Protein AF-A0AAV2TBY5-F1 (afdb_monomer_lite)

Structure (mmCIF, N/CA/C/O backbone):
data_AF-A0AAV2TBY5-F1
#
_entry.id   AF-A0AAV2TBY5-F1
#
loop_
_atom_site.group_PDB
_atom_site.id
_atom_site.type_symbol
_atom_site.label_atom_id
_atom_site.label_alt_id
_atom_site.label_comp_id
_atom_site.label_asym_id
_atom_site.label_entity_id
_atom_site.label_seq_id
_atom_site.pdbx_PDB_ins_code
_atom_site.Cartn_x
_atom_site.Cartn_y
_atom_site.Cartn_z
_atom_site.occupancy
_atom_site.B_iso_or_equiv
_atom_site.auth_seq_id
_atom_site.auth_comp_id
_atom_site.auth_asym_id
_atom_site.auth_atom_id
_atom_site.pdbx_PDB_model_num
ATOM 1 N N . MET A 1 1 ? 7.613 -0.685 -22.940 1.00 57.00 1 MET A N 1
ATOM 2 C CA . MET A 1 1 ? 6.303 -0.661 -22.254 1.00 57.00 1 MET A CA 1
ATOM 3 C C . MET A 1 1 ? 6.363 0.248 -21.045 1.00 57.00 1 MET A C 1
ATOM 5 O O . MET A 1 1 ? 7.218 0.044 -20.179 1.00 57.00 1 MET A O 1
ATOM 9 N N . ASP A 1 2 ? 5.461 1.219 -20.994 1.00 83.00 2 ASP A N 1
ATOM 10 C CA . ASP A 1 2 ? 5.190 1.994 -19.788 1.00 83.00 2 ASP A CA 1
ATOM 11 C C . ASP A 1 2 ? 4.248 1.202 -18.885 1.00 83.00 2 ASP A C 1
ATOM 13 O O . ASP A 1 2 ? 3.320 0.546 -19.352 1.00 83.00 2 ASP A O 1
ATOM 17 N N . ARG A 1 3 ? 4.557 1.186 -17.589 1.00 88.94 3 ARG A N 1
ATOM 18 C CA . ARG A 1 3 ? 3.797 0.451 -16.581 1.00 88.94 3 ARG A CA 1
ATOM 19 C C . ARG A 1 3 ? 3.622 1.335 -15.364 1.00 88.94 3 ARG A C 1
ATOM 21 O O . ARG A 1 3 ? 4.568 2.001 -14.941 1.00 88.94 3 ARG A O 1
ATOM 28 N N . VAL A 1 4 ? 2.424 1.278 -14.806 1.00 93.31 4 VAL A N 1
ATOM 29 C CA . VAL A 1 4 ? 2.070 1.855 -13.518 1.00 93.31 4 VAL A CA 1
ATOM 30 C C . VAL A 1 4 ? 1.301 0.788 -12.749 1.00 93.31 4 VAL A C 1
ATOM 32 O O . VAL A 1 4 ? 0.424 0.140 -13.316 1.00 93.31 4 VAL A O 1
ATOM 35 N N . THR A 1 5 ? 1.644 0.592 -11.480 1.00 95.62 5 THR A N 1
ATOM 36 C CA . THR A 1 5 ? 0.865 -0.241 -10.555 1.00 95.62 5 THR A CA 1
ATOM 37 C C . THR A 1 5 ? 0.113 0.669 -9.601 1.00 95.62 5 THR A C 1
ATOM 39 O O . THR A 1 5 ? 0.672 1.654 -9.124 1.00 95.62 5 THR A O 1
ATOM 42 N N . VAL A 1 6 ? -1.144 0.344 -9.315 1.00 96.12 6 VAL A N 1
ATOM 43 C CA . VAL A 1 6 ? -1.960 1.072 -8.341 1.00 96.12 6 VAL A CA 1
ATOM 44 C C . VAL A 1 6 ? -2.438 0.083 -7.289 1.00 96.12 6 VAL A C 1
ATOM 46 O O . VAL A 1 6 ? -3.077 -0.909 -7.630 1.00 96.12 6 VAL A O 1
ATOM 49 N N . LEU A 1 7 ? -2.124 0.348 -6.021 1.00 95.62 7 LEU A N 1
ATOM 50 C CA . LEU A 1 7 ? -2.746 -0.340 -4.897 1.00 95.62 7 LEU A CA 1
ATOM 51 C C . LEU A 1 7 ? -3.992 0.437 -4.474 1.00 95.62 7 LEU A C 1
ATOM 53 O O . LEU A 1 7 ? -3.933 1.627 -4.144 1.00 95.62 7 LEU A O 1
ATOM 57 N N . CYS A 1 8 ? -5.106 -0.286 -4.463 1.00 95.44 8 CYS A N 1
ATOM 58 C CA . CYS A 1 8 ? -6.398 0.153 -3.965 1.00 95.44 8 CYS A CA 1
ATOM 59 C C . CYS A 1 8 ? -6.717 -0.639 -2.696 1.00 95.44 8 CYS A C 1
ATOM 61 O O . CYS A 1 8 ? -6.514 -1.849 -2.657 1.00 95.44 8 CYS A O 1
ATOM 63 N N . CYS A 1 9 ? -7.242 0.029 -1.674 1.00 94.94 9 CYS A N 1
ATOM 64 C CA . CYS A 1 9 ? -7.698 -0.624 -0.452 1.00 94.94 9 CYS A CA 1
ATOM 65 C C . CYS A 1 9 ? -8.960 0.079 0.044 1.00 94.94 9 CYS A C 1
ATOM 67 O O . CYS A 1 9 ? -8.980 1.306 0.175 1.00 94.94 9 CYS A O 1
ATOM 69 N N . SER A 1 10 ? -10.005 -0.688 0.331 1.00 96.06 10 SER A N 1
ATOM 70 C CA . SER A 1 10 ? -11.249 -0.186 0.910 1.00 96.06 10 SER A CA 1
ATOM 71 C C . SER A 1 10 ? -11.815 -1.181 1.911 1.00 96.06 10 SER A C 1
ATOM 73 O O . SER A 1 10 ? -11.466 -2.359 1.889 1.00 96.06 10 SER A O 1
ATOM 75 N N . ASN A 1 11 ? -12.715 -0.714 2.772 1.00 95.12 11 ASN A N 1
ATOM 76 C CA . ASN A 1 11 ? -13.528 -1.614 3.581 1.00 95.12 11 ASN A CA 1
ATOM 77 C C . ASN A 1 11 ? -14.524 -2.410 2.715 1.00 95.12 11 ASN A C 1
ATOM 79 O O . ASN A 1 11 ? -14.737 -2.110 1.538 1.00 95.12 11 ASN A O 1
ATOM 83 N N . MET A 1 12 ? -15.160 -3.412 3.327 1.00 93.56 12 MET A N 1
ATOM 84 C CA . MET A 1 12 ? -16.094 -4.320 2.653 1.00 93.56 12 MET A CA 1
ATOM 85 C C . MET A 1 12 ? -17.294 -3.598 2.019 1.00 93.56 12 MET A C 1
ATOM 87 O O . MET A 1 12 ? -17.741 -3.989 0.947 1.00 93.56 12 MET A O 1
ATOM 91 N N . SER A 1 13 ? -17.799 -2.527 2.643 1.00 95.12 13 SER A N 1
ATOM 92 C CA . SER A 1 13 ? -18.900 -1.721 2.094 1.00 95.12 13 SER A CA 1
ATOM 93 C C . SER A 1 13 ? -18.451 -0.688 1.052 1.00 95.12 13 SER A C 1
ATOM 95 O O . SER A 1 13 ? -19.291 -0.010 0.467 1.00 95.12 13 SER A O 1
ATOM 97 N N . GLY A 1 14 ? -17.143 -0.506 0.843 1.00 93.19 14 GLY A N 1
ATOM 98 C CA . GLY A 1 14 ? -16.580 0.490 -0.072 1.00 93.19 14 GLY A CA 1
ATOM 99 C C . GLY A 1 14 ? -16.750 1.954 0.362 1.00 93.19 14 GLY A C 1
ATOM 100 O O . GLY A 1 14 ? -16.439 2.853 -0.423 1.00 93.19 14 GLY A O 1
ATOM 101 N N . THR A 1 15 ? -17.233 2.215 1.579 1.00 94.19 15 THR A N 1
ATOM 102 C CA . THR A 1 15 ? -17.459 3.570 2.115 1.00 94.19 15 THR A CA 1
ATOM 103 C C . THR A 1 15 ? -16.190 4.214 2.669 1.00 94.19 15 THR A C 1
ATOM 105 O O . THR A 1 15 ? -16.050 5.432 2.615 1.00 94.19 15 THR A O 1
ATOM 108 N N . ASP A 1 16 ? -15.249 3.410 3.164 1.00 92.25 16 ASP A N 1
ATOM 109 C CA . ASP A 1 16 ? -13.945 3.857 3.658 1.00 92.25 16 ASP A CA 1
ATOM 110 C C . ASP A 1 16 ? -12.877 3.409 2.654 1.00 92.25 16 ASP A C 1
ATOM 112 O O . ASP A 1 16 ? -12.549 2.222 2.564 1.00 92.25 16 ASP A O 1
ATOM 116 N N . LYS A 1 17 ? -12.386 4.354 1.844 1.00 94.12 17 LYS A N 1
ATOM 117 C CA . LYS A 1 17 ? -11.366 4.123 0.811 1.00 94.12 17 LYS A CA 1
ATOM 118 C C . LYS A 1 17 ? -10.051 4.754 1.242 1.00 94.12 17 LYS A C 1
ATOM 120 O O . LYS A 1 17 ? -9.995 5.932 1.594 1.00 94.12 17 LYS A O 1
ATOM 125 N N . ARG A 1 18 ? -8.968 3.985 1.159 1.00 94.19 18 ARG A N 1
ATOM 126 C CA . ARG A 1 18 ? -7.615 4.491 1.397 1.00 94.19 18 ARG A CA 1
ATOM 127 C C . ARG A 1 18 ? -7.151 5.363 0.234 1.00 94.19 18 ARG A C 1
ATOM 129 O O . ARG A 1 18 ? -7.565 5.179 -0.911 1.00 94.19 18 ARG A O 1
ATOM 136 N N . LYS A 1 19 ? -6.230 6.282 0.538 1.00 94.69 19 LYS A N 1
ATOM 137 C CA . LYS A 1 19 ? -5.485 7.030 -0.480 1.00 94.69 19 LYS A CA 1
ATOM 138 C C . LYS A 1 19 ? -4.739 6.029 -1.368 1.00 94.69 19 LYS A C 1
ATOM 140 O O . LYS A 1 19 ? -4.089 5.119 -0.853 1.00 94.69 19 LYS A O 1
ATOM 145 N N . LEU A 1 20 ? -4.851 6.193 -2.685 1.00 96.56 20 LEU A N 1
ATOM 146 C CA . LEU A 1 20 ? -4.211 5.292 -3.643 1.00 96.56 20 LEU A CA 1
ATOM 147 C C . LEU A 1 20 ? -2.690 5.361 -3.506 1.00 96.56 20 LEU A C 1
ATOM 149 O O . LEU A 1 20 ? -2.130 6.454 -3.383 1.00 96.56 20 LEU A O 1
ATOM 153 N N . LEU A 1 21 ? -2.036 4.205 -3.595 1.00 96.94 21 LEU A N 1
ATOM 154 C CA . LEU A 1 21 ? -0.591 4.116 -3.770 1.00 96.94 21 LEU A CA 1
ATOM 155 C C . LEU A 1 21 ? -0.297 3.818 -5.240 1.00 96.94 21 LEU A C 1
ATOM 157 O O . LEU A 1 21 ? -0.676 2.772 -5.759 1.00 96.94 21 LEU A O 1
ATOM 161 N N . VAL A 1 22 ? 0.388 4.742 -5.903 1.00 96.56 22 VAL A N 1
ATOM 162 C CA . VAL A 1 22 ? 0.779 4.653 -7.308 1.00 96.56 22 VAL A CA 1
ATOM 163 C C . VAL A 1 22 ?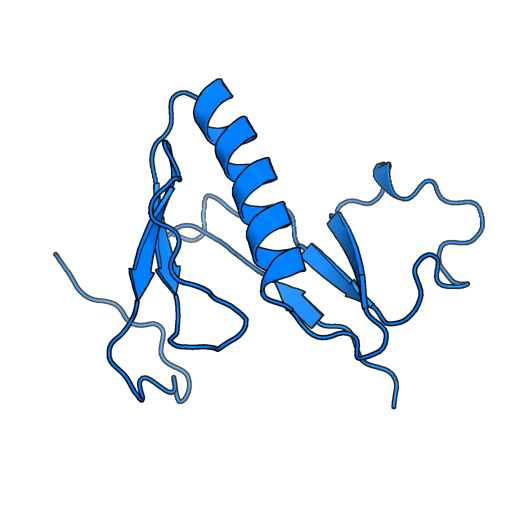 2.275 4.381 -7.389 1.00 96.56 22 VAL A C 1
ATOM 165 O O . VAL A 1 22 ? 3.078 5.130 -6.836 1.00 96.56 22 VAL A O 1
ATOM 168 N N . ILE A 1 23 ? 2.653 3.325 -8.104 1.00 96.62 23 ILE A N 1
ATOM 169 C CA . ILE A 1 23 ? 4.041 2.922 -8.320 1.00 96.62 23 ILE A CA 1
ATOM 170 C C . ILE A 1 23 ? 4.369 3.074 -9.801 1.00 96.62 23 ILE A C 1
ATOM 172 O O . ILE A 1 23 ? 3.867 2.327 -10.643 1.00 96.62 23 ILE A O 1
ATOM 176 N N . GLY A 1 24 ? 5.224 4.043 -10.116 1.00 95.81 24 GLY A N 1
ATOM 177 C CA . GLY A 1 24 ? 5.768 4.236 -11.459 1.00 95.81 24 GLY A CA 1
ATOM 178 C C . GLY A 1 24 ? 7.225 3.792 -11.574 1.00 95.81 24 GLY A C 1
ATOM 179 O O . GLY A 1 24 ? 7.838 3.335 -10.611 1.00 95.81 24 GLY A O 1
ATOM 180 N N . LYS A 1 25 ? 7.804 3.941 -12.771 1.00 94.69 25 LYS A N 1
ATOM 181 C CA . LYS A 1 25 ? 9.216 3.595 -13.021 1.00 94.69 25 LYS A CA 1
ATOM 182 C C . LYS A 1 25 ? 10.207 4.610 -12.467 1.00 94.69 25 LYS A C 1
ATOM 184 O O . LYS A 1 25 ? 11.279 4.252 -11.994 1.00 94.69 25 LYS A O 1
ATOM 189 N N . ILE A 1 26 ? 9.857 5.885 -12.589 1.00 93.50 26 ILE A N 1
ATOM 190 C CA . ILE A 1 26 ? 10.749 7.016 -12.340 1.00 93.50 26 ILE A CA 1
ATOM 191 C C . ILE A 1 26 ? 10.264 7.735 -11.088 1.00 93.50 26 ILE A C 1
ATOM 193 O O . ILE A 1 26 ? 9.070 8.005 -10.971 1.00 93.50 26 ILE A O 1
ATOM 197 N N . ALA A 1 27 ? 11.181 8.074 -10.178 1.00 92.38 27 ALA A N 1
ATOM 198 C CA . ALA A 1 27 ? 10.872 8.776 -8.928 1.00 92.38 27 ALA A CA 1
ATOM 199 C C . ALA A 1 27 ? 10.127 10.093 -9.155 1.00 92.38 27 ALA A C 1
ATOM 201 O O . ALA A 1 27 ? 9.186 10.386 -8.430 1.00 92.38 27 ALA A O 1
ATOM 202 N N . LYS A 1 28 ? 10.497 10.848 -10.195 1.00 92.12 28 LYS A N 1
ATOM 203 C CA . LYS A 1 28 ? 9.812 12.075 -10.608 1.00 92.12 28 LYS A CA 1
ATOM 204 C C . LYS A 1 28 ? 9.587 12.088 -12.125 1.00 92.12 28 LYS A C 1
ATOM 206 O O . LYS A 1 28 ? 10.465 12.523 -12.869 1.00 92.12 28 LYS A O 1
ATOM 211 N N . PRO A 1 29 ? 8.441 11.573 -12.606 1.00 91.12 29 PRO A N 1
ATOM 212 C CA . PRO A 1 29 ? 8.065 11.635 -14.012 1.00 91.12 29 PRO A CA 1
ATOM 213 C C . PRO A 1 29 ? 8.039 13.070 -14.541 1.00 91.12 29 P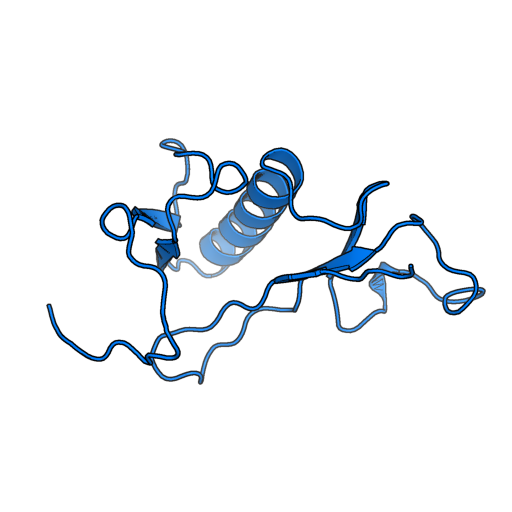RO A C 1
ATOM 215 O O . PRO A 1 29 ? 7.716 14.011 -13.816 1.00 91.12 29 PRO A O 1
ATOM 218 N N . ARG A 1 30 ? 8.311 13.234 -15.841 1.00 91.38 30 ARG A N 1
ATOM 219 C CA . ARG A 1 30 ? 8.309 14.554 -16.497 1.00 91.38 30 ARG A CA 1
ATOM 220 C C . ARG A 1 30 ? 6.957 15.271 -16.397 1.00 91.38 30 ARG A C 1
ATOM 222 O O . ARG A 1 30 ? 6.944 16.491 -16.304 1.00 91.38 30 ARG A O 1
ATOM 229 N N . CYS A 1 31 ? 5.846 14.534 -16.354 1.00 88.62 31 CYS A N 1
ATOM 230 C CA . CYS A 1 31 ? 4.507 15.102 -16.173 1.00 88.62 31 CYS A CA 1
ATOM 231 C C . CYS A 1 31 ? 4.274 15.719 -14.781 1.00 88.62 31 CYS A C 1
ATOM 233 O O . CYS A 1 31 ? 3.358 16.514 -14.629 1.00 88.62 31 CYS A O 1
ATOM 235 N N . PHE A 1 32 ? 5.113 15.414 -13.783 1.00 90.44 32 PHE A N 1
ATOM 236 C CA . PHE A 1 32 ? 5.074 16.044 -12.456 1.00 90.44 32 PHE A CA 1
ATOM 237 C C . PHE A 1 32 ? 6.142 17.134 -12.286 1.00 90.44 32 PHE A C 1
ATOM 239 O O . PHE A 1 32 ? 6.476 17.538 -11.168 1.00 90.44 32 PHE A O 1
ATOM 246 N N . LYS A 1 33 ? 6.724 17.623 -13.388 1.00 91.69 33 LYS A N 1
ATOM 247 C CA . LYS A 1 33 ? 7.662 18.747 -13.347 1.00 91.69 33 LYS A CA 1
ATOM 248 C C . LYS A 1 33 ? 6.946 19.986 -12.797 1.00 91.69 33 LYS A C 1
ATOM 250 O O . LYS A 1 33 ? 5.859 20.325 -13.240 1.00 91.69 33 LYS A O 1
ATOM 255 N N . GLY A 1 34 ? 7.562 20.646 -11.817 1.00 91.88 34 GLY A N 1
ATOM 256 C CA . GLY A 1 34 ? 6.989 21.821 -11.148 1.00 91.88 34 GLY A CA 1
ATOM 257 C C . GLY A 1 34 ? 5.966 21.511 -10.049 1.00 91.88 34 GLY A C 1
ATOM 258 O O . GLY A 1 34 ? 5.618 22.412 -9.295 1.00 91.88 34 GLY A O 1
ATOM 259 N N . LEU A 1 35 ? 5.540 20.252 -9.890 1.00 91.88 35 LEU A N 1
ATOM 260 C CA . LEU A 1 35 ? 4.646 19.844 -8.806 1.00 91.88 35 LEU A CA 1
ATOM 261 C C . LEU A 1 35 ? 5.437 19.346 -7.588 1.00 91.88 35 LEU A C 1
ATOM 263 O O . LEU A 1 35 ? 6.516 18.746 -7.713 1.00 91.88 35 LEU A O 1
ATOM 267 N N . LYS A 1 36 ? 4.876 19.581 -6.398 1.00 91.69 36 LYS A N 1
ATOM 268 C CA . LYS A 1 36 ? 5.305 18.917 -5.163 1.00 91.69 36 LYS A CA 1
ATOM 269 C C . LYS A 1 36 ? 4.650 17.538 -5.128 1.00 91.69 36 LYS A C 1
ATOM 271 O O . LYS A 1 36 ? 3.449 17.419 -5.330 1.00 91.69 36 LYS A O 1
ATOM 276 N N . MET A 1 37 ? 5.425 16.486 -4.883 1.00 90.19 37 MET A N 1
ATOM 277 C CA . MET A 1 37 ? 4.867 15.125 -4.870 1.00 90.19 37 MET A CA 1
ATOM 278 C C . MET A 1 37 ? 3.860 14.939 -3.731 1.00 90.19 37 MET A C 1
ATOM 280 O O . MET A 1 37 ? 2.859 14.252 -3.903 1.00 90.19 37 MET A O 1
ATOM 284 N N . ASP A 1 38 ? 4.069 15.632 -2.612 1.00 88.56 38 ASP A N 1
ATOM 285 C CA . ASP A 1 38 ? 3.187 15.567 -1.444 1.00 88.56 38 ASP A CA 1
ATOM 286 C C . ASP A 1 38 ? 1.837 16.259 -1.667 1.00 88.56 38 ASP A C 1
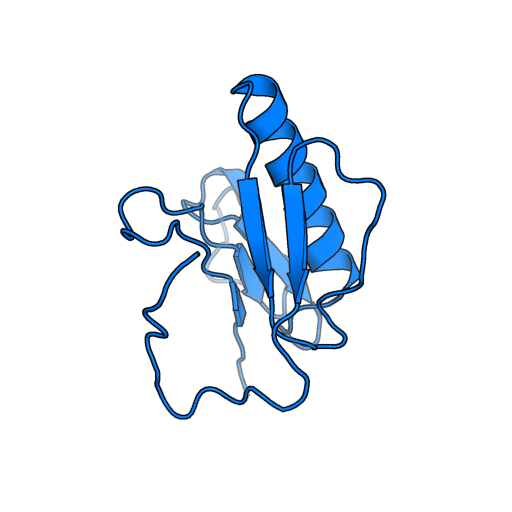ATOM 288 O O . ASP A 1 38 ? 0.861 15.932 -0.996 1.00 88.56 38 ASP A O 1
ATOM 292 N N . SER A 1 39 ? 1.747 17.183 -2.635 1.00 91.31 39 SER A N 1
ATOM 293 C CA . SER A 1 39 ? 0.476 17.825 -2.991 1.00 91.31 39 SER A CA 1
ATOM 294 C C . SER A 1 39 ? -0.394 16.955 -3.898 1.00 91.31 39 SER A C 1
ATOM 296 O O . SER A 1 39 ? -1.502 17.355 -4.246 1.00 91.31 39 SER A O 1
ATOM 298 N N . LEU A 1 40 ? 0.089 15.782 -4.318 1.00 92.19 40 LEU A N 1
ATOM 299 C CA . LEU A 1 40 ? -0.707 14.872 -5.127 1.00 92.19 40 LEU A CA 1
ATOM 300 C C . LEU A 1 40 ? -1.825 14.230 -4.280 1.00 92.19 40 LEU A C 1
ATOM 302 O O . LEU A 1 40 ? -1.617 13.857 -3.115 1.00 92.19 40 LEU A O 1
ATOM 306 N N . PRO A 1 41 ? -3.012 13.997 -4.873 1.00 93.31 41 PRO A N 1
ATOM 307 C CA . PRO A 1 41 ? -4.109 13.293 -4.207 1.00 93.31 41 PRO A CA 1
ATOM 308 C C . PRO A 1 41 ? -3.833 11.789 -4.039 1.00 93.31 41 PRO A C 1
ATOM 310 O O . PRO A 1 41 ? -4.661 11.062 -3.499 1.00 93.31 41 PRO A O 1
ATOM 313 N N . VAL A 1 42 ? -2.652 11.315 -4.444 1.00 94.88 42 VAL A N 1
ATOM 314 C CA . VAL A 1 42 ? -2.182 9.931 -4.315 1.00 94.88 42 VAL A CA 1
ATOM 315 C C . VAL A 1 42 ? -0.842 9.891 -3.587 1.00 94.88 42 VAL A C 1
ATOM 317 O O . VAL A 1 42 ? -0.126 10.888 -3.538 1.00 94.88 42 VAL A O 1
ATOM 320 N N . VAL A 1 43 ? -0.497 8.745 -3.010 1.00 95.06 43 VAL A N 1
ATOM 321 C CA . VAL A 1 43 ? 0.875 8.467 -2.580 1.00 95.06 43 VAL A CA 1
ATOM 322 C C . VAL A 1 43 ? 1.623 7.939 -3.794 1.00 95.06 43 VAL A C 1
ATOM 324 O O . VAL A 1 43 ? 1.194 6.960 -4.396 1.00 95.06 43 VAL A O 1
ATOM 327 N N . TYR A 1 44 ? 2.727 8.577 -4.173 1.00 95.38 44 TYR A N 1
ATOM 328 C CA . TYR A 1 44 ? 3.552 8.118 -5.287 1.00 95.38 44 TYR A CA 1
ATOM 329 C C . TYR A 1 44 ? 4.845 7.472 -4.779 1.00 95.38 44 TYR A C 1
ATOM 331 O O . TYR A 1 44 ? 5.515 7.992 -3.880 1.00 95.38 44 TYR A O 1
ATOM 339 N N . ARG A 1 45 ? 5.202 6.332 -5.366 1.00 95.50 45 ARG A N 1
ATOM 340 C CA . ARG A 1 45 ? 6.477 5.633 -5.177 1.00 95.50 45 ARG A CA 1
ATOM 341 C C . ARG A 1 45 ? 7.046 5.243 -6.536 1.00 95.50 45 ARG A C 1
ATOM 343 O O . ARG A 1 45 ? 6.331 5.188 -7.537 1.00 95.50 45 ARG A O 1
ATOM 350 N N . ALA A 1 46 ? 8.344 4.971 -6.576 1.00 94.75 46 ALA A N 1
ATOM 351 C CA . ALA A 1 46 ? 8.993 4.507 -7.790 1.00 94.75 46 ALA A CA 1
ATOM 352 C C . ALA A 1 46 ? 9.754 3.211 -7.569 1.00 94.75 46 ALA A C 1
ATOM 354 O O . ALA A 1 46 ? 10.425 3.025 -6.561 1.00 94.75 46 ALA A O 1
ATOM 355 N N . ASN A 1 47 ? 9.655 2.339 -8.563 1.00 94.88 47 ASN A N 1
ATOM 356 C CA . ASN A 1 47 ? 10.392 1.094 -8.666 1.00 94.88 47 ASN A CA 1
ATOM 357 C C . ASN A 1 47 ? 10.756 0.901 -10.139 1.00 94.88 47 ASN A C 1
ATOM 359 O O . ASN A 1 47 ? 9.897 1.083 -10.994 1.00 94.88 47 ASN A O 1
ATOM 363 N N . ARG A 1 48 ? 11.980 0.469 -10.463 1.00 92.69 48 ARG A N 1
ATOM 364 C CA . ARG A 1 48 ? 12.452 0.279 -11.851 1.00 92.69 48 ARG A CA 1
ATOM 365 C C . ARG A 1 48 ? 11.480 -0.541 -12.714 1.00 92.69 48 ARG A C 1
ATOM 367 O O . ARG A 1 48 ? 11.291 -0.241 -13.894 1.00 92.69 48 ARG A O 1
ATOM 374 N N . ASN A 1 49 ? 10.831 -1.537 -12.111 1.00 92.44 49 ASN A N 1
ATOM 375 C CA . ASN A 1 49 ? 9.873 -2.421 -12.785 1.00 92.44 49 ASN A CA 1
ATOM 376 C C . ASN A 1 49 ? 8.415 -1.940 -12.707 1.00 92.44 49 ASN A C 1
ATOM 378 O O . ASN A 1 49 ? 7.540 -2.546 -13.329 1.00 92.44 49 ASN A O 1
ATOM 382 N N . ALA A 1 50 ? 8.166 -0.853 -11.969 1.00 94.25 50 ALA A N 1
ATOM 383 C CA . ALA A 1 50 ? 6.854 -0.303 -11.642 1.00 94.25 50 ALA A CA 1
ATOM 384 C C . ALA A 1 50 ? 5.882 -1.350 -11.082 1.00 94.25 50 ALA A C 1
ATOM 386 O O . ALA A 1 50 ? 4.700 -1.347 -11.417 1.00 94.25 50 ALA A O 1
ATOM 387 N N . TRP A 1 51 ? 6.397 -2.270 -10.266 1.00 94.44 51 TRP A N 1
ATOM 388 C CA . TRP A 1 51 ? 5.632 -3.300 -9.568 1.00 94.44 51 TRP A CA 1
ATOM 389 C C . TRP A 1 51 ? 5.674 -3.084 -8.064 1.00 94.44 51 TRP A C 1
ATOM 391 O O . TRP A 1 51 ? 6.598 -2.446 -7.552 1.00 94.44 51 TRP A O 1
ATOM 401 N N . MET A 1 52 ? 4.687 -3.650 -7.373 1.00 94.94 52 MET A N 1
ATOM 402 C CA . MET A 1 52 ? 4.724 -3.762 -5.922 1.00 94.94 52 MET A CA 1
ATOM 403 C C . MET A 1 52 ? 5.902 -4.643 -5.493 1.00 94.94 52 MET A C 1
ATOM 405 O O . MET A 1 52 ? 6.175 -5.667 -6.121 1.00 94.94 52 MET A O 1
ATOM 409 N N . THR A 1 53 ? 6.584 -4.246 -4.422 1.00 95.50 53 THR A N 1
ATOM 410 C CA . THR A 1 53 ? 7.587 -5.071 -3.738 1.00 95.50 53 THR A CA 1
ATOM 411 C C . THR A 1 53 ? 7.210 -5.213 -2.273 1.00 95.50 53 THR A C 1
ATOM 413 O O . THR A 1 53 ? 6.435 -4.413 -1.742 1.00 95.50 53 THR A O 1
ATOM 416 N N . SER A 1 54 ? 7.776 -6.218 -1.614 1.00 94.69 54 SER A N 1
ATOM 417 C CA . SER A 1 54 ? 7.556 -6.467 -0.192 1.00 94.69 54 SER A CA 1
ATOM 418 C C . SER A 1 54 ? 7.978 -5.270 0.664 1.00 94.69 54 SER A C 1
ATOM 420 O O . SER A 1 54 ? 7.337 -4.977 1.666 1.00 94.69 54 SER A O 1
ATOM 422 N N . GLU A 1 55 ? 9.024 -4.546 0.266 1.00 95.69 55 GLU A N 1
ATOM 423 C CA . GLU A 1 55 ? 9.513 -3.339 0.940 1.00 95.69 55 GLU A CA 1
ATOM 424 C C . GLU A 1 55 ? 8.504 -2.195 0.826 1.00 95.69 55 GLU A C 1
ATOM 426 O O . GLU A 1 55 ? 8.095 -1.642 1.844 1.00 95.69 55 GLU A O 1
ATOM 431 N N . LEU A 1 56 ? 8.031 -1.899 -0.391 1.00 95.88 56 LEU A N 1
ATOM 432 C CA . LEU A 1 56 ? 7.026 -0.854 -0.615 1.00 95.88 56 LEU A CA 1
ATOM 433 C C . LEU A 1 56 ? 5.716 -1.162 0.119 1.00 95.88 56 LEU A C 1
ATOM 435 O O . LEU A 1 56 ? 5.077 -0.261 0.662 1.00 95.88 56 LEU A O 1
ATOM 439 N N . PHE A 1 57 ? 5.331 -2.437 0.172 1.00 95.88 57 PHE A N 1
ATOM 440 C CA . PHE A 1 57 ? 4.152 -2.869 0.910 1.00 95.88 57 PHE A CA 1
ATOM 441 C C . PHE A 1 57 ? 4.325 -2.720 2.430 1.00 95.88 57 PHE A C 1
ATOM 443 O O . PHE A 1 57 ? 3.427 -2.212 3.101 1.00 95.88 57 PHE A O 1
ATOM 450 N N . LYS A 1 58 ? 5.492 -3.089 2.981 1.00 95.69 58 LYS A N 1
ATOM 451 C CA . LYS A 1 58 ? 5.829 -2.883 4.403 1.00 95.69 58 LYS A CA 1
ATOM 452 C C . LYS A 1 58 ? 5.799 -1.404 4.788 1.00 95.69 58 LYS A C 1
ATOM 454 O O . LYS A 1 58 ? 5.240 -1.065 5.828 1.00 95.69 58 LYS A O 1
ATOM 459 N N . GLU A 1 59 ? 6.385 -0.533 3.967 1.00 95.25 59 GLU A N 1
ATOM 460 C CA . GLU A 1 59 ? 6.345 0.920 4.179 1.00 95.25 59 GLU A CA 1
ATOM 461 C C . GLU A 1 59 ? 4.903 1.430 4.213 1.00 95.25 59 GLU A C 1
ATOM 463 O O . GLU A 1 59 ? 4.504 2.101 5.163 1.00 95.25 59 GLU A O 1
ATOM 468 N N . TRP A 1 60 ? 4.094 1.031 3.229 1.00 95.81 60 TRP A N 1
ATOM 469 C CA . TRP A 1 60 ? 2.685 1.411 3.159 1.00 95.81 60 TRP A CA 1
ATOM 470 C C . TRP A 1 60 ? 1.881 0.946 4.385 1.00 95.81 60 TRP A C 1
ATOM 472 O O . TRP A 1 60 ? 1.082 1.713 4.928 1.00 95.81 60 TRP A O 1
ATOM 482 N N . LEU A 1 61 ? 2.118 -0.280 4.868 1.00 95.75 61 LEU A N 1
ATOM 483 C CA . LEU A 1 61 ? 1.491 -0.797 6.088 1.00 95.75 61 LEU A CA 1
ATOM 484 C C . LEU A 1 61 ? 1.931 -0.044 7.344 1.00 95.75 61 LEU A C 1
ATOM 486 O O . LEU A 1 61 ? 1.108 0.188 8.228 1.00 95.75 61 LEU A O 1
ATOM 490 N N . LYS A 1 62 ? 3.205 0.345 7.438 1.00 94.69 62 LYS A N 1
ATOM 491 C CA . LYS A 1 62 ? 3.726 1.112 8.575 1.00 94.69 62 LYS A CA 1
ATOM 492 C C . LYS A 1 62 ? 3.085 2.498 8.644 1.00 94.69 62 LYS A C 1
ATOM 494 O O . LYS A 1 62 ? 2.621 2.891 9.715 1.00 94.69 62 LYS A O 1
ATOM 499 N N . ASP A 1 63 ? 3.012 3.191 7.509 1.00 94.25 63 ASP A N 1
ATOM 500 C CA . ASP A 1 63 ? 2.367 4.503 7.405 1.00 94.25 63 ASP A CA 1
ATOM 501 C C . ASP A 1 63 ? 0.885 4.400 7.795 1.00 94.25 63 ASP A C 1
ATOM 503 O O . ASP A 1 63 ? 0.399 5.141 8.654 1.00 94.25 63 ASP A O 1
ATOM 507 N N . TRP A 1 64 ? 0.174 3.405 7.251 1.00 95.25 64 TRP A N 1
ATOM 508 C CA . TRP A 1 64 ? -1.231 3.186 7.587 1.00 95.25 64 TRP A CA 1
ATOM 509 C C . TRP A 1 64 ? -1.436 2.793 9.057 1.00 95.25 64 TRP A C 1
ATOM 511 O O . TRP A 1 64 ? -2.360 3.288 9.704 1.00 95.25 64 TRP A O 1
ATOM 521 N N . GLY A 1 65 ? -0.564 1.955 9.617 1.00 95.19 65 GLY A N 1
ATOM 522 C CA . GLY A 1 65 ? -0.597 1.585 11.029 1.00 95.19 65 GLY A CA 1
ATOM 523 C C . GLY A 1 65 ? -0.485 2.804 11.947 1.00 95.19 65 GLY A C 1
ATOM 524 O O . GLY A 1 65 ? -1.246 2.915 12.906 1.00 95.19 65 GLY A O 1
ATOM 525 N N . GLY A 1 66 ? 0.390 3.758 11.610 1.00 95.06 66 GLY A N 1
ATOM 526 C CA . GLY A 1 66 ? 0.508 5.033 12.321 1.00 95.06 66 GLY A CA 1
ATOM 527 C C . GLY A 1 66 ? -0.783 5.856 12.282 1.00 95.06 66 GLY A C 1
ATOM 528 O O . GLY A 1 66 ? -1.246 6.332 13.320 1.00 95.06 66 GLY A O 1
ATOM 529 N N . GLU A 1 67 ? -1.417 5.967 11.112 1.00 94.62 67 GLU A N 1
ATOM 530 C CA . GLU A 1 67 ? -2.706 6.659 10.974 1.00 94.62 67 GLU A CA 1
ATOM 531 C C . GLU A 1 67 ? -3.830 5.980 11.772 1.00 94.62 67 GLU A C 1
ATOM 533 O O . GLU A 1 67 ? -4.665 6.651 12.381 1.00 94.62 67 GLU A O 1
ATOM 538 N N . LEU A 1 68 ? -3.878 4.645 11.773 1.00 95.75 68 LEU A N 1
ATOM 539 C CA . LEU A 1 68 ? -4.875 3.884 12.527 1.00 95.75 68 LEU A CA 1
ATOM 540 C C . LEU A 1 68 ? -4.675 4.026 14.032 1.00 95.75 68 LEU A C 1
ATOM 542 O O . LEU A 1 68 ? -5.660 4.159 14.756 1.00 95.75 68 LEU A O 1
ATOM 546 N N . GLN A 1 69 ? -3.423 4.054 14.490 1.00 95.94 69 GLN A N 1
ATOM 547 C CA . GLN A 1 69 ? -3.092 4.283 15.891 1.00 95.94 69 GLN A CA 1
ATOM 548 C C . GLN A 1 69 ? -3.578 5.657 16.361 1.00 95.94 69 GLN A C 1
ATOM 550 O O . GLN A 1 69 ? -4.196 5.746 17.417 1.00 95.94 69 GLN A O 1
ATOM 555 N N . GLN A 1 70 ? -3.369 6.713 15.566 1.00 95.81 70 GLN A N 1
ATOM 556 C CA . GLN A 1 70 ? -3.876 8.058 15.880 1.00 95.81 70 GLN A CA 1
ATOM 557 C C . GLN A 1 70 ? -5.406 8.101 15.949 1.00 95.81 70 GLN A C 1
ATOM 559 O O . GLN A 1 70 ? -5.979 8.843 16.742 1.00 95.81 70 GLN A O 1
ATOM 564 N N . LYS A 1 71 ? -6.073 7.284 15.129 1.00 95.31 71 LYS A N 1
ATOM 565 C CA . LYS A 1 71 ? -7.535 7.153 15.107 1.00 95.31 71 LYS A CA 1
ATOM 566 C C . LYS A 1 71 ? -8.074 6.143 16.122 1.00 95.31 71 LYS A C 1
ATOM 568 O O . LYS A 1 71 ? -9.281 5.929 16.138 1.00 95.31 71 LYS A O 1
ATOM 573 N N . TRP A 1 72 ? -7.216 5.498 16.917 1.00 95.06 72 TRP A N 1
ATOM 574 C CA . TRP A 1 72 ? -7.587 4.413 17.836 1.00 95.06 72 TRP A CA 1
ATOM 575 C C . TRP A 1 72 ? -8.383 3.282 17.164 1.00 95.06 72 TRP A C 1
ATOM 577 O O . TRP A 1 72 ? -9.242 2.649 17.773 1.00 95.06 72 TRP A O 1
ATOM 587 N N . ARG A 1 73 ? -8.103 3.017 15.882 1.00 95.88 73 ARG A N 1
ATOM 588 C CA . ARG A 1 73 ? -8.781 1.989 15.083 1.00 95.88 73 ARG A CA 1
ATOM 589 C C . ARG A 1 73 ? -7.903 0.750 14.941 1.00 95.88 73 ARG A C 1
ATOM 591 O O . ARG A 1 73 ? -6.677 0.841 14.868 1.00 95.88 73 ARG A O 1
ATOM 598 N N . LYS A 1 74 ? -8.555 -0.408 14.859 1.00 95.94 74 LYS A N 1
ATOM 599 C CA . LYS A 1 74 ? -7.959 -1.680 14.440 1.00 95.94 74 LYS A CA 1
ATOM 600 C C . LYS A 1 74 ? -8.699 -2.196 13.214 1.00 95.94 74 LYS A C 1
ATOM 602 O O . LYS A 1 74 ? -9.903 -1.973 13.093 1.00 95.94 74 LYS A O 1
ATOM 607 N N . VAL A 1 75 ? -7.981 -2.843 12.304 1.00 95.44 75 VAL A N 1
ATOM 608 C CA . VAL A 1 75 ? -8.542 -3.365 11.053 1.00 95.44 75 VAL A CA 1
ATOM 609 C C . VAL A 1 75 ? -7.994 -4.751 10.738 1.00 95.44 75 VAL A C 1
ATOM 611 O O . VAL A 1 75 ? -6.866 -5.082 11.105 1.00 95.44 75 VAL A O 1
ATOM 614 N N . LEU A 1 76 ? -8.796 -5.520 10.007 1.00 95.56 76 LEU A N 1
ATOM 615 C CA . LEU A 1 76 ? -8.392 -6.754 9.349 1.00 95.56 76 LEU A CA 1
ATOM 616 C C . LEU A 1 76 ? -8.128 -6.457 7.871 1.00 95.56 76 LEU A C 1
ATOM 618 O O . LEU A 1 76 ? -8.993 -5.893 7.197 1.00 95.56 76 LEU A O 1
ATOM 622 N N . LEU A 1 77 ? -6.951 -6.819 7.372 1.00 95.31 77 LEU A N 1
ATOM 623 C CA . LEU A 1 77 ? -6.586 -6.688 5.968 1.00 95.31 77 LEU A CA 1
ATOM 624 C C . LEU A 1 77 ? -6.499 -8.074 5.330 1.00 95.31 77 LEU A C 1
ATOM 626 O O . LEU A 1 77 ? -5.643 -8.877 5.695 1.00 95.31 77 LEU A O 1
ATOM 630 N N . LEU A 1 78 ? -7.378 -8.321 4.360 1.00 94.25 78 LEU A N 1
ATOM 631 C CA . LEU A 1 78 ? -7.398 -9.549 3.569 1.00 94.25 78 LEU A CA 1
ATOM 632 C C . LEU A 1 78 ? -6.438 -9.424 2.381 1.00 94.25 78 LEU A C 1
ATOM 634 O O . LEU A 1 78 ? -6.527 -8.458 1.621 1.00 94.25 78 LEU A O 1
ATOM 638 N N . LEU A 1 79 ? -5.543 -10.397 2.214 1.00 92.12 79 LEU A N 1
ATOM 639 C CA . LEU A 1 79 ? -4.499 -10.400 1.185 1.00 92.12 79 LEU A CA 1
ATOM 640 C C . LEU A 1 79 ? -4.463 -11.715 0.406 1.00 92.12 79 LEU A C 1
ATOM 642 O O . LEU A 1 79 ? -4.789 -12.783 0.922 1.00 92.12 79 LEU A O 1
ATOM 646 N N . ASP A 1 80 ? -4.020 -11.648 -0.845 1.00 89.88 80 ASP A N 1
ATOM 647 C CA . ASP A 1 80 ? -3.635 -12.830 -1.608 1.00 89.88 80 ASP A CA 1
ATOM 648 C C . ASP A 1 80 ? -2.237 -13.325 -1.196 1.00 89.88 80 ASP A C 1
ATOM 650 O O . ASP A 1 80 ? -1.423 -12.605 -0.611 1.00 89.88 80 ASP A O 1
ATOM 654 N N . ASN A 1 81 ? -1.943 -14.585 -1.514 1.00 87.19 81 ASN A N 1
ATOM 655 C CA . ASN A 1 81 ? -0.633 -15.177 -1.258 1.00 87.19 81 ASN A CA 1
ATOM 656 C C . ASN A 1 81 ? 0.361 -14.789 -2.370 1.00 87.19 81 ASN A C 1
ATOM 658 O O . ASN A 1 81 ? 0.679 -15.591 -3.249 1.00 87.19 81 ASN A O 1
ATOM 662 N N . CYS A 1 82 ? 0.800 -13.529 -2.354 1.00 86.62 82 CYS A N 1
ATOM 663 C CA . CYS A 1 82 ? 1.773 -12.959 -3.285 1.00 86.62 82 CYS A CA 1
ATOM 664 C C . CYS A 1 82 ? 3.111 -12.694 -2.578 1.00 86.62 82 CYS A C 1
ATOM 666 O O . CYS A 1 82 ? 3.135 -12.249 -1.435 1.00 86.62 82 CYS A O 1
ATOM 668 N N . ALA A 1 83 ? 4.244 -12.879 -3.268 1.00 87.00 83 ALA A N 1
ATOM 669 C CA . ALA A 1 83 ? 5.573 -12.600 -2.702 1.00 87.00 83 ALA A CA 1
ATOM 670 C C . ALA A 1 83 ? 5.737 -11.137 -2.239 1.00 87.00 83 ALA A C 1
ATOM 672 O O . ALA A 1 83 ? 6.453 -10.854 -1.278 1.00 87.00 83 ALA A O 1
ATOM 673 N N . ALA A 1 84 ? 5.034 -10.205 -2.890 1.00 90.44 84 ALA 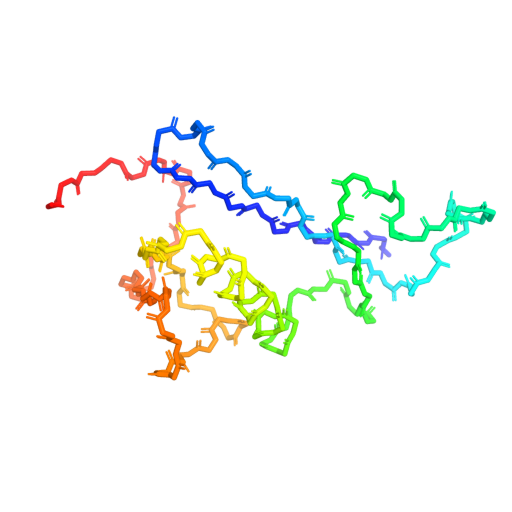A N 1
ATOM 674 C CA . ALA A 1 84 ? 5.004 -8.799 -2.501 1.00 90.44 84 ALA A CA 1
ATOM 675 C C . ALA A 1 84 ? 4.235 -8.537 -1.188 1.00 90.44 84 ALA A C 1
ATOM 677 O O . ALA A 1 84 ? 4.345 -7.447 -0.635 1.00 90.44 84 ALA A 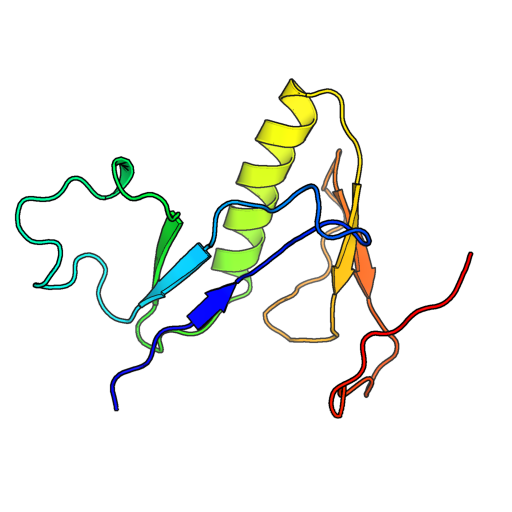O 1
ATOM 678 N N . HIS A 1 85 ? 3.492 -9.519 -0.672 1.00 90.62 85 HIS A N 1
ATOM 679 C CA . HIS A 1 85 ? 2.726 -9.454 0.572 1.00 90.62 85 HIS A CA 1
ATOM 680 C C . HIS A 1 85 ? 3.354 -10.386 1.622 1.00 90.62 85 HIS A C 1
ATOM 682 O O . HIS A 1 85 ? 2.861 -11.487 1.867 1.00 90.62 85 HIS A O 1
ATOM 688 N N . PRO A 1 86 ? 4.482 -9.989 2.237 1.00 90.44 86 PRO A N 1
ATOM 689 C CA . PRO A 1 86 ? 5.109 -10.785 3.282 1.00 90.44 86 PRO A CA 1
ATOM 690 C C . PRO A 1 86 ? 4.183 -10.904 4.495 1.00 90.44 86 PRO A C 1
ATOM 692 O O . PRO A 1 86 ? 3.456 -9.969 4.834 1.00 90.44 86 PRO A O 1
ATOM 695 N N . ARG A 1 87 ? 4.271 -12.033 5.200 1.00 89.81 87 ARG A N 1
ATOM 696 C CA . ARG A 1 87 ? 3.685 -12.160 6.538 1.00 89.81 87 ARG A CA 1
ATOM 697 C C . ARG A 1 87 ? 4.449 -11.262 7.507 1.00 89.81 87 ARG A C 1
ATOM 699 O O . ARG A 1 87 ? 5.680 -11.241 7.486 1.00 89.81 87 ARG A O 1
ATOM 706 N N . LEU A 1 88 ? 3.716 -10.493 8.306 1.00 89.75 88 LEU A N 1
ATOM 707 C CA . LEU A 1 88 ? 4.260 -9.548 9.276 1.00 89.75 88 LEU A CA 1
ATOM 708 C C . LEU A 1 88 ? 3.494 -9.697 10.585 1.00 89.75 88 LEU A C 1
ATOM 710 O O . LEU A 1 88 ? 2.295 -9.432 10.621 1.00 89.75 88 LEU A O 1
ATOM 714 N N . ASP A 1 89 ? 4.205 -10.041 11.654 1.00 78.94 89 ASP A N 1
ATOM 715 C CA . ASP A 1 89 ? 3.581 -10.331 12.952 1.00 78.94 89 ASP A CA 1
ATOM 716 C C . ASP A 1 89 ? 3.667 -9.146 13.936 1.00 78.94 89 ASP A C 1
ATOM 718 O O . ASP A 1 89 ? 3.122 -9.187 15.033 1.00 78.94 89 ASP A O 1
ATOM 722 N N . CYS A 1 90 ? 4.345 -8.055 13.559 1.00 79.44 90 CYS A N 1
ATOM 723 C CA . CYS A 1 90 ? 4.649 -6.924 14.446 1.00 79.44 90 CYS A CA 1
ATOM 724 C C . CYS A 1 90 ? 3.756 -5.680 14.248 1.00 79.44 90 CYS A C 1
ATOM 726 O O . CYS A 1 90 ? 4.101 -4.586 14.705 1.00 79.44 90 CYS A O 1
ATOM 728 N N . LEU A 1 91 ? 2.607 -5.816 13.580 1.00 87.06 91 LEU A N 1
ATOM 729 C CA . LEU A 1 91 ? 1.663 -4.716 13.349 1.00 87.06 91 LEU A CA 1
ATOM 730 C C . LEU A 1 91 ? 0.650 -4.610 14.502 1.00 87.06 91 LEU A C 1
ATOM 732 O O . LEU A 1 91 ? -0.054 -5.560 14.816 1.00 87.06 91 LEU A O 1
ATOM 736 N N . LYS A 1 92 ? 0.543 -3.432 15.131 1.00 90.69 92 LYS A N 1
ATOM 737 C CA . LYS A 1 92 ? -0.334 -3.225 16.306 1.00 90.69 92 LYS A CA 1
ATOM 738 C C . LYS A 1 92 ? -1.817 -3.036 15.963 1.00 90.69 92 LYS A C 1
ATOM 740 O O . LYS A 1 92 ? -2.689 -3.444 16.728 1.00 90.69 92 LYS A O 1
ATOM 745 N N . ASN A 1 93 ? -2.099 -2.366 14.845 1.00 95.50 93 ASN A N 1
ATOM 746 C CA . ASN A 1 93 ? -3.448 -1.916 14.469 1.00 95.50 93 ASN A CA 1
ATOM 747 C C . ASN A 1 93 ? -3.998 -2.616 13.224 1.00 95.50 93 ASN A C 1
ATOM 749 O O . ASN A 1 93 ? -5.158 -2.410 12.874 1.00 95.50 93 ASN A O 1
ATOM 753 N N . ILE A 1 94 ? -3.172 -3.410 12.547 1.00 96.00 94 ILE A N 1
ATOM 754 C CA . ILE A 1 94 ? -3.525 -4.101 11.311 1.00 96.00 94 ILE A CA 1
ATOM 755 C C . ILE A 1 94 ? -3.242 -5.580 11.531 1.00 96.00 94 ILE A C 1
ATOM 757 O O . ILE A 1 94 ? -2.090 -5.953 11.730 1.00 96.00 94 ILE A O 1
ATOM 761 N N . GLN A 1 95 ? -4.282 -6.403 11.477 1.00 95.44 95 GLN A N 1
ATOM 762 C CA . GLN A 1 95 ? -4.145 -7.852 11.392 1.00 95.44 95 GLN A CA 1
ATOM 763 C C . GLN A 1 95 ? -4.155 -8.253 9.917 1.00 95.44 95 GLN A C 1
ATOM 765 O O . GLN A 1 95 ? -5.012 -7.794 9.161 1.00 95.44 95 GLN A O 1
ATOM 770 N N . LEU A 1 96 ? -3.193 -9.077 9.503 1.00 94.62 96 LEU A N 1
ATOM 771 C CA . LEU A 1 96 ? -3.104 -9.587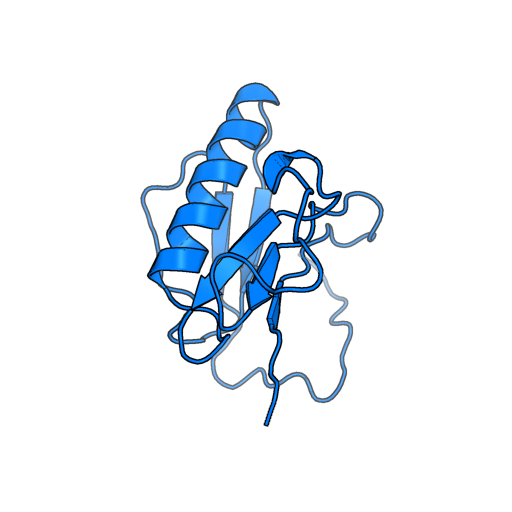 8.137 1.00 94.62 96 LEU A CA 1
ATOM 772 C C . LEU A 1 96 ? -3.698 -10.990 8.082 1.00 94.62 96 LEU A C 1
ATOM 774 O O . LEU A 1 96 ? -3.247 -11.868 8.809 1.00 94.62 96 LEU A O 1
ATOM 778 N N . GLU A 1 97 ? -4.653 -11.203 7.185 1.00 93.31 97 GLU A N 1
ATOM 779 C CA . GLU A 1 97 ? -5.196 -12.528 6.896 1.00 93.31 97 GLU A CA 1
ATOM 780 C C . GLU A 1 97 ? -5.010 -12.847 5.421 1.00 93.31 97 GLU A C 1
ATOM 782 O O . GLU A 1 97 ? -5.314 -12.039 4.540 1.00 93.31 97 GLU A O 1
ATOM 787 N N . PHE A 1 98 ? -4.492 -14.040 5.153 1.00 91.31 98 PHE A N 1
ATOM 788 C CA . PHE A 1 98 ? -4.190 -14.483 3.802 1.00 91.31 98 PHE A CA 1
ATOM 789 C C . PHE A 1 98 ? -5.268 -15.434 3.316 1.00 91.31 98 PHE A C 1
ATOM 791 O O . PHE A 1 98 ? -5.614 -16.408 3.984 1.00 91.31 98 PHE A O 1
ATOM 798 N N . LEU A 1 99 ? -5.759 -15.175 2.110 1.00 89.44 99 LEU A N 1
ATOM 799 C CA . LEU A 1 99 ? -6.676 -16.071 1.431 1.00 89.44 99 LEU A CA 1
ATOM 800 C C . LEU A 1 99 ? -6.005 -17.435 1.181 1.00 89.44 99 LEU A C 1
ATOM 802 O O . LEU A 1 99 ? -4.775 -17.507 1.036 1.00 89.44 99 LEU A O 1
ATOM 806 N N . PRO A 1 100 ? -6.793 -18.522 1.076 1.00 87.50 100 PRO A N 1
ATOM 807 C CA . PRO A 1 100 ? -6.266 -19.839 0.751 1.00 87.50 100 PRO A CA 1
ATOM 808 C C . PRO A 1 100 ? -5.376 -19.816 -0.507 1.00 87.50 100 PRO A C 1
ATOM 810 O O . PRO A 1 100 ? -5.645 -19.055 -1.450 1.00 87.50 100 PRO A O 1
ATOM 813 N N . PRO A 1 101 ? -4.323 -20.651 -0.572 1.00 79.06 101 PRO A N 1
ATOM 814 C CA . PRO A 1 101 ? -3.475 -20.752 -1.755 1.00 79.06 101 PRO A CA 1
ATOM 815 C C . PRO A 1 101 ? -4.306 -21.050 -3.012 1.00 79.06 101 PRO A C 1
ATOM 817 O O . PRO A 1 101 ? -5.213 -21.874 -2.968 1.00 79.06 101 PRO A O 1
ATOM 820 N N . ARG A 1 102 ? -3.961 -20.422 -4.146 1.00 69.00 102 ARG A N 1
ATOM 821 C CA . ARG A 1 102 ? -4.672 -20.548 -5.442 1.00 69.00 102 ARG A CA 1
ATOM 822 C C . ARG A 1 102 ? -6.086 -19.956 -5.476 1.00 69.00 102 ARG A C 1
ATOM 824 O O . ARG A 1 102 ? -6.868 -20.304 -6.356 1.00 69.00 102 ARG A O 1
ATOM 831 N N . THR A 1 103 ? -6.387 -18.996 -4.609 1.00 59.59 103 THR A N 1
ATOM 832 C CA . THR A 1 103 ? -7.558 -18.126 -4.786 1.00 59.59 103 THR A CA 1
ATOM 833 C C . THR A 1 103 ? -7.249 -17.081 -5.868 1.00 59.59 103 THR A C 1
ATOM 835 O O . THR A 1 103 ? -7.090 -15.897 -5.592 1.00 59.59 103 THR A O 1
ATOM 838 N N . THR A 1 104 ? -7.069 -17.505 -7.123 1.00 51.59 104 THR A N 1
ATOM 839 C CA . THR A 1 104 ? -7.075 -16.576 -8.257 1.00 51.59 104 THR A CA 1
ATOM 840 C C . THR A 1 104 ? -8.519 -16.158 -8.483 1.00 51.59 104 THR A C 1
ATOM 842 O O . THR A 1 104 ? -9.335 -16.942 -8.966 1.00 51.59 104 THR A O 1
ATOM 845 N N . ALA A 1 105 ? -8.865 -14.923 -8.120 1.00 49.97 105 ALA A N 1
ATOM 846 C CA . ALA A 1 105 ? -10.162 -14.368 -8.467 1.00 49.97 105 ALA A CA 1
ATOM 847 C C . ALA A 1 105 ? -10.271 -14.293 -10.002 1.00 49.97 105 ALA A C 1
ATOM 849 O O . ALA A 1 105 ? -9.832 -13.330 -10.625 1.00 49.97 105 ALA A O 1
ATOM 850 N N . ARG A 1 106 ? -10.887 -15.298 -10.638 1.00 40.56 106 ARG A N 1
ATOM 851 C CA . ARG A 1 106 ? -11.639 -15.053 -11.873 1.00 40.56 106 ARG A CA 1
ATOM 852 C C . ARG A 1 106 ? -12.802 -14.161 -11.451 1.00 40.56 106 ARG A C 1
ATOM 854 O O . ARG A 1 106 ? -13.819 -14.686 -11.031 1.00 40.56 106 ARG A O 1
ATOM 861 N N . ASN A 1 107 ? -12.605 -12.841 -11.467 1.00 39.97 107 ASN A N 1
ATOM 862 C CA . ASN A 1 107 ? -13.640 -11.823 -11.253 1.00 39.97 107 ASN A CA 1
ATOM 863 C C . ASN A 1 107 ? -14.689 -12.203 -10.188 1.00 39.97 107 ASN A C 1
ATOM 865 O O . ASN A 1 107 ? -15.815 -12.542 -10.537 1.00 39.97 107 ASN A O 1
ATOM 869 N N . ALA A 1 108 ? -14.354 -12.162 -8.899 1.00 33.03 108 ALA A N 1
ATOM 870 C CA . ALA A 1 108 ? -15.354 -12.426 -7.867 1.00 33.03 108 ALA A CA 1
ATOM 871 C C . ALA A 1 108 ? -15.182 -11.485 -6.677 1.00 33.03 108 ALA A C 1
ATOM 873 O O . ALA A 1 108 ? -14.267 -11.629 -5.869 1.00 33.03 108 ALA A O 1
ATOM 874 N N . PHE A 1 109 ? -16.116 -10.537 -6.579 1.00 36.25 109 PHE A N 1
ATOM 875 C CA . PHE A 1 109 ? -16.616 -10.036 -5.307 1.00 36.25 109 PHE A CA 1
ATOM 876 C C . PHE A 1 109 ? -16.956 -11.246 -4.430 1.00 36.25 109 PHE A C 1
ATOM 878 O O . PHE A 1 109 ? -18.014 -11.851 -4.598 1.00 36.25 109 PHE A O 1
ATOM 885 N N . PHE A 1 110 ? -16.062 -11.644 -3.526 1.00 30.78 110 PHE A N 1
ATOM 886 C CA . PHE A 1 110 ? -16.395 -12.679 -2.556 1.00 30.78 110 PHE A CA 1
ATOM 887 C C . PHE A 1 110 ? -17.119 -12.029 -1.379 1.00 30.78 110 PHE A C 1
ATOM 889 O O . PHE A 1 110 ? -16.531 -11.525 -0.427 1.00 30.78 110 PHE A O 1
ATOM 896 N N . THR A 1 111 ? -18.443 -12.019 -1.504 1.00 32.38 111 THR A N 1
ATOM 897 C CA . THR A 1 111 ? -19.346 -12.109 -0.361 1.00 32.38 111 THR A CA 1
ATOM 898 C C . THR A 1 111 ? -19.076 -13.441 0.353 1.00 32.38 111 THR A C 1
ATOM 900 O O . THR A 1 111 ? -18.963 -14.460 -0.325 1.00 32.38 111 THR A O 1
ATOM 903 N N . ARG A 1 112 ? -18.947 -13.437 1.693 1.00 24.16 112 ARG A N 1
ATOM 904 C CA . ARG A 1 112 ? -19.646 -14.327 2.657 1.00 24.16 112 ARG A CA 1
ATOM 905 C C . ARG A 1 112 ? -18.868 -14.507 3.988 1.00 24.16 112 ARG A C 1
ATOM 907 O O . ARG A 1 112 ? -17.812 -15.122 4.000 1.00 24.16 112 ARG A O 1
ATOM 914 N N . TRP A 1 113 ? -19.476 -13.979 5.061 1.00 29.45 113 TRP A N 1
ATOM 915 C CA . TRP A 1 113 ? -19.542 -14.385 6.485 1.00 29.45 113 TRP A CA 1
ATOM 916 C C . TRP A 1 113 ? -18.389 -15.172 7.142 1.00 29.45 113 TRP A C 1
ATOM 918 O O . TRP A 1 113 ? -18.196 -16.346 6.835 1.00 29.45 113 TRP A O 1
ATOM 928 N N . LEU A 1 114 ? -17.774 -14.571 8.171 1.00 33.34 114 LEU A N 1
ATOM 929 C CA . LEU A 1 114 ? -18.089 -14.784 9.599 1.00 33.34 114 LEU A CA 1
ATOM 930 C C . LEU A 1 114 ? -17.991 -13.440 10.339 1.00 33.34 114 LEU A C 1
ATOM 932 O O . LEU A 1 114 ? -17.228 -12.574 9.852 1.00 33.34 114 LEU A O 1
#

Sequence (114 aa):
MDRVTVLCCSNMSGTDKRKLLVIGKIAKPRCFKGLKMDSLPVVYRANRNAWMTSELFKEWLKDWGGELQQKWRKVLLLLDNCAAHPRLDCLKNIQLEFLPPRTTARNAFFTRWL

Foldseek 3Di:
DWDKDKDWDADLVRPRTDAIEIEGADQADPVCVPHDCVPDSHHYDYDNVNDQALVNVVVVLVVVLVVCVVVVAADEDEEEPDNSPDDDDPRDRYHYDYDPHPPPPPPDPDDDDD

Secondary structure (DSSP, 8-state):
----EEE--B-TTSSSBPPPEEEESSSS-GGGTT--GGGSSSEEEE-TT----HHHHHHHHHHHHHHHHHTT--EEEEE-S-TTS---S--SSEEEEEPPTT---SS-------

pLDDT: mean 86.69, std 17.68, range [24.16, 96.94]

InterPro domains:
  IPR004875 DDE superfamily endonuclease domain [PF03184] (2-105)
  IPR050863 Centromere and Transposable Element-Derived Protein [PTHR19303] (2-104)

Organism: Calicophoron daubneyi (NCBI:txid300641)

Radius of gyration: 15.58 Å; chains: 1; bounding box: 32×43×40 Å